Protein AF-A0AA96PKN9-F1 (afdb_monomer_lite)

Sequence (82 aa):
MRIRQHGRHITIEGDEDILQRAEGYAGYKIEATDKRYKDTKVSIEELKWLYNQAWRTRRKDHAVLYAIAQVNYIAENDFRDE

Structure (mmCIF, N/CA/C/O backbone):
data_AF-A0AA96PKN9-F1
#
_entry.id   AF-A0AA96PKN9-F1
#
loop_
_atom_site.group_PDB
_atom_site.id
_atom_site.type_symbol
_atom_site.label_atom_id
_atom_site.label_alt_id
_atom_site.label_comp_id
_atom_site.label_asym_id
_atom_site.label_entity_id
_atom_site.label_seq_id
_atom_site.pdbx_PDB_ins_code
_atom_site.Cartn_x
_atom_site.Cartn_y
_atom_site.Cartn_z
_atom_site.occupancy
_atom_site.B_iso_or_equiv
_atom_site.auth_seq_id
_atom_site.auth_comp_id
_atom_site.auth_asym_id
_atom_site.auth_atom_id
_atom_site.pdbx_PDB_model_num
ATOM 1 N N . MET A 1 1 ? 3.468 -4.555 7.250 1.00 89.44 1 MET A N 1
ATOM 2 C CA . MET A 1 1 ? 4.071 -4.303 5.931 1.00 89.44 1 MET A CA 1
ATOM 3 C C . MET A 1 1 ? 5.533 -4.713 5.894 1.00 89.44 1 MET A C 1
ATOM 5 O O . MET A 1 1 ? 6.361 -4.136 6.599 1.00 89.44 1 MET A O 1
ATOM 9 N N . ARG A 1 2 ? 5.849 -5.690 5.050 1.00 91.62 2 ARG A N 1
ATOM 10 C CA . ARG A 1 2 ? 7.203 -6.013 4.591 1.00 91.62 2 ARG A CA 1
ATOM 11 C C . ARG A 1 2 ? 7.198 -5.926 3.071 1.00 91.62 2 ARG A C 1
ATOM 13 O O . ARG A 1 2 ? 6.312 -6.496 2.452 1.00 91.62 2 ARG A O 1
ATOM 20 N N . ILE A 1 3 ? 8.158 -5.208 2.495 1.00 91.06 3 ILE A N 1
ATOM 21 C CA . ILE A 1 3 ? 8.325 -5.123 1.041 1.00 91.06 3 ILE A CA 1
ATOM 22 C C . ILE A 1 3 ? 9.453 -6.080 0.671 1.00 91.06 3 ILE A C 1
ATOM 24 O O . ILE A 1 3 ? 10.551 -5.972 1.222 1.00 91.06 3 ILE A O 1
ATOM 28 N N . ARG A 1 4 ? 9.176 -7.026 -0.224 1.00 90.44 4 ARG A N 1
ATOM 29 C CA . ARG A 1 4 ? 10.160 -7.954 -0.781 1.00 90.44 4 ARG A CA 1
ATOM 30 C C . ARG A 1 4 ? 10.356 -7.647 -2.253 1.00 90.44 4 ARG A C 1
ATOM 32 O O . ARG A 1 4 ? 9.387 -7.454 -2.980 1.00 90.44 4 ARG A O 1
ATOM 39 N N . GLN A 1 5 ? 11.614 -7.624 -2.676 1.00 85.69 5 GLN A N 1
ATOM 40 C CA . GLN A 1 5 ? 11.985 -7.438 -4.069 1.00 85.69 5 GLN A CA 1
ATOM 41 C C . GLN A 1 5 ? 12.687 -8.699 -4.576 1.00 85.69 5 GLN A C 1
ATOM 43 O O . GLN A 1 5 ? 13.732 -9.097 -4.061 1.00 85.69 5 GLN A O 1
ATOM 48 N N . HIS A 1 6 ? 12.098 -9.325 -5.587 1.00 85.69 6 HIS A N 1
ATOM 49 C CA . HIS A 1 6 ? 12.580 -10.528 -6.253 1.00 85.69 6 HIS A CA 1
ATOM 50 C C . HIS A 1 6 ? 12.967 -10.169 -7.693 1.00 85.69 6 HIS A C 1
ATOM 52 O O . HIS A 1 6 ? 12.189 -10.326 -8.631 1.00 85.69 6 HIS A O 1
ATOM 58 N N . GLY A 1 7 ? 14.170 -9.616 -7.873 1.00 84.44 7 GLY A N 1
ATOM 59 C CA . GLY A 1 7 ? 14.598 -9.075 -9.165 1.00 84.44 7 GLY A CA 1
ATOM 60 C C . GLY A 1 7 ? 13.747 -7.867 -9.568 1.00 84.44 7 GLY A C 1
ATOM 61 O O . GLY A 1 7 ? 13.800 -6.828 -8.910 1.00 84.44 7 GLY A O 1
ATOM 62 N N . ARG A 1 8 ? 12.959 -8.011 -10.640 1.00 82.50 8 ARG A N 1
ATOM 63 C CA . ARG A 1 8 ? 11.998 -6.993 -11.101 1.00 82.50 8 ARG A CA 1
ATOM 64 C C . ARG A 1 8 ? 10.614 -7.114 -10.465 1.00 82.50 8 ARG A C 1
ATOM 66 O O . ARG A 1 8 ? 9.764 -6.285 -10.752 1.00 82.50 8 ARG A O 1
ATOM 73 N N . HIS A 1 9 ? 10.397 -8.124 -9.625 1.00 87.38 9 HIS A N 1
ATOM 74 C CA . HIS A 1 9 ? 9.117 -8.370 -8.978 1.00 87.38 9 HIS A CA 1
ATOM 75 C C . HIS A 1 9 ? 9.067 -7.776 -7.567 1.00 87.38 9 HIS A C 1
ATOM 77 O O . HIS A 1 9 ? 10.013 -7.948 -6.795 1.00 87.38 9 HIS A O 1
ATOM 83 N N . ILE A 1 10 ? 7.965 -7.109 -7.215 1.00 88.75 10 ILE A N 1
ATOM 84 C CA . ILE A 1 10 ? 7.715 -6.597 -5.863 1.00 88.75 10 ILE A CA 1
ATOM 85 C C . ILE A 1 10 ? 6.514 -7.300 -5.242 1.00 88.75 10 ILE A C 1
ATOM 87 O O . ILE A 1 10 ? 5.450 -7.412 -5.847 1.00 88.75 10 ILE A O 1
ATOM 91 N N . THR A 1 11 ? 6.682 -7.721 -3.993 1.00 90.31 11 THR A N 1
ATOM 92 C CA . THR A 1 11 ? 5.611 -8.248 -3.149 1.00 90.31 11 THR A CA 1
ATOM 93 C C . THR A 1 11 ? 5.535 -7.437 -1.862 1.00 90.31 11 THR A C 1
ATOM 95 O O . THR A 1 11 ? 6.562 -7.094 -1.269 1.00 90.31 11 THR A O 1
ATOM 98 N N . ILE A 1 12 ? 4.320 -7.143 -1.410 1.00 92.94 12 ILE A N 1
ATOM 99 C CA . ILE A 1 12 ? 4.056 -6.503 -0.122 1.00 92.94 12 ILE A CA 1
ATOM 100 C C . ILE A 1 12 ? 3.280 -7.505 0.732 1.00 92.94 12 ILE A C 1
ATOM 102 O O . ILE A 1 12 ? 2.340 -8.125 0.254 1.00 92.94 12 ILE A O 1
ATOM 106 N N . GLU A 1 13 ? 3.737 -7.713 1.966 1.00 94.38 13 GLU A N 1
ATOM 107 C CA . GLU A 1 13 ? 3.162 -8.682 2.906 1.00 94.38 13 GLU A CA 1
ATOM 108 C C . GLU A 1 13 ? 2.754 -8.012 4.225 1.00 94.38 13 GLU A C 1
ATOM 110 O O . GLU A 1 13 ? 3.387 -7.046 4.693 1.00 94.38 13 GLU A O 1
ATOM 115 N N . GLY A 1 14 ? 1.778 -8.607 4.913 1.00 92.94 14 GLY A N 1
ATOM 116 C CA . GLY A 1 14 ? 1.340 -8.171 6.239 1.00 92.94 14 GLY A CA 1
ATOM 117 C C . GLY A 1 14 ? 0.466 -6.920 6.200 1.00 92.94 14 GLY A C 1
ATOM 118 O O . GLY A 1 14 ? 0.521 -6.113 7.132 1.00 92.94 14 GLY A O 1
ATOM 119 N N . ASP A 1 15 ? -0.249 -6.716 5.101 1.00 95.50 15 ASP A N 1
ATOM 120 C CA . ASP A 1 15 ? -1.242 -5.672 4.865 1.00 95.50 15 ASP A CA 1
ATOM 121 C C . ASP A 1 15 ? -2.600 -6.238 4.398 1.00 95.50 15 ASP A C 1
ATOM 123 O O . ASP A 1 15 ? -3.531 -5.474 4.142 1.00 95.50 15 ASP A O 1
ATOM 127 N N . GLU A 1 16 ? -2.756 -7.565 4.380 1.00 95.81 16 GLU A N 1
ATOM 128 C CA . GLU A 1 16 ? -3.900 -8.285 3.811 1.00 95.81 16 GLU A CA 1
ATOM 129 C C . GLU A 1 16 ? -5.223 -7.891 4.491 1.00 95.81 16 GL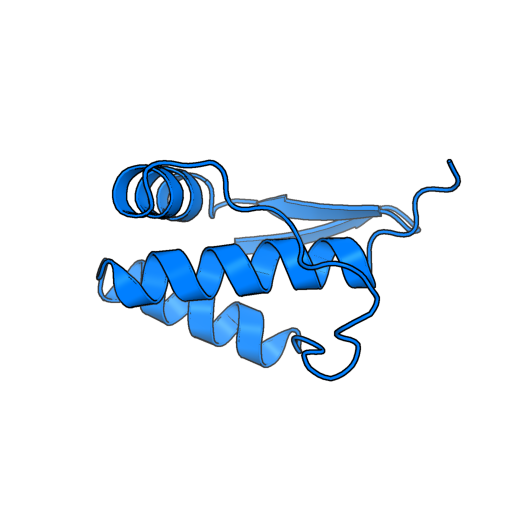U A C 1
ATOM 131 O O . GLU A 1 16 ? -6.230 -7.673 3.820 1.00 95.81 16 GLU A O 1
ATOM 136 N N . ASP A 1 17 ? -5.217 -7.707 5.817 1.00 95.69 17 ASP A N 1
ATOM 137 C CA . ASP A 1 17 ? -6.376 -7.205 6.578 1.00 95.69 17 ASP A CA 1
ATOM 138 C C . ASP A 1 17 ? -6.772 -5.774 6.172 1.00 95.69 17 ASP A C 1
ATOM 140 O O . ASP A 1 17 ? -7.952 -5.422 6.153 1.00 95.69 17 ASP A O 1
ATOM 144 N N . ILE A 1 18 ? -5.794 -4.922 5.854 1.00 96.88 18 ILE A N 1
ATOM 145 C CA . ILE A 1 18 ? -6.067 -3.547 5.427 1.00 96.88 18 ILE A CA 1
ATOM 146 C C . ILE A 1 18 ? -6.688 -3.566 4.030 1.00 96.88 18 ILE A C 1
ATOM 148 O O . ILE A 1 18 ? -7.680 -2.870 3.812 1.00 96.88 18 ILE A O 1
ATOM 152 N N . LEU A 1 19 ? -6.144 -4.382 3.121 1.00 96.62 19 LEU A N 1
ATOM 153 C CA . LEU A 1 19 ? -6.654 -4.537 1.759 1.00 96.6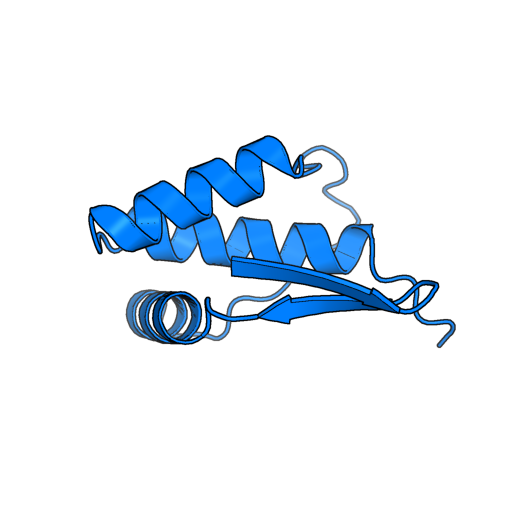2 19 LEU A CA 1
ATOM 154 C C . LEU A 1 19 ? -8.078 -5.105 1.758 1.00 96.62 19 LEU A C 1
ATOM 156 O O . LEU A 1 19 ? -8.967 -4.512 1.151 1.00 96.62 19 LEU A O 1
ATOM 160 N N . GLN A 1 20 ? -8.334 -6.166 2.527 1.00 95.94 20 GLN A N 1
ATO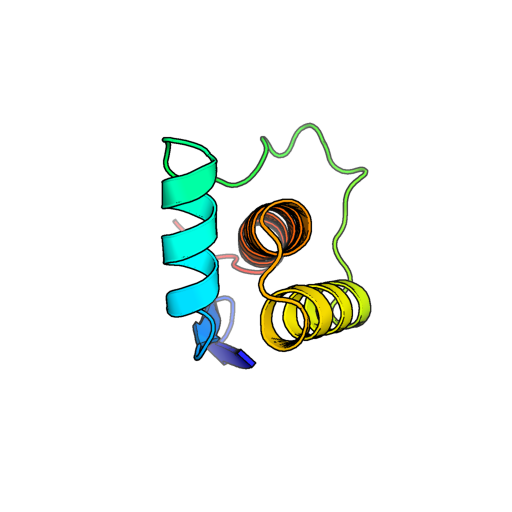M 161 C CA . GLN A 1 20 ? -9.670 -6.755 2.637 1.00 95.94 20 GLN A CA 1
ATOM 162 C C . GLN A 1 20 ? -10.699 -5.750 3.176 1.00 95.94 20 GLN A C 1
ATOM 164 O O . GLN A 1 20 ? -11.816 -5.656 2.664 1.00 95.94 20 GLN A O 1
ATOM 169 N N . ARG A 1 21 ? -10.330 -4.950 4.188 1.00 96.31 21 ARG A N 1
ATOM 170 C CA . ARG A 1 21 ? -11.197 -3.875 4.691 1.00 96.31 21 ARG A CA 1
ATOM 171 C C . ARG A 1 21 ? -11.422 -2.792 3.644 1.00 96.31 21 ARG A C 1
ATOM 173 O O . ARG A 1 21 ? -12.551 -2.334 3.495 1.00 96.31 21 ARG A O 1
ATOM 180 N N . ALA A 1 22 ? -10.379 -2.378 2.930 1.00 96.50 22 ALA A N 1
ATOM 181 C CA . ALA A 1 22 ? -10.478 -1.362 1.889 1.00 96.50 22 ALA A CA 1
ATOM 182 C C . ALA A 1 22 ? -11.458 -1.780 0.782 1.00 96.50 22 ALA A C 1
ATOM 184 O O . ALA A 1 22 ? -12.352 -1.005 0.446 1.00 96.50 22 ALA A O 1
ATOM 185 N N . GLU A 1 23 ? -11.355 -3.014 0.290 1.00 95.81 23 GLU A N 1
ATOM 186 C CA . GLU A 1 23 ? -12.275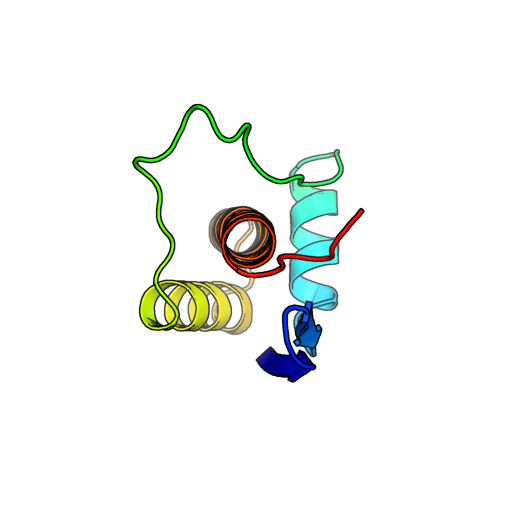 -3.569 -0.709 1.00 95.81 23 GLU A CA 1
ATOM 187 C C . GL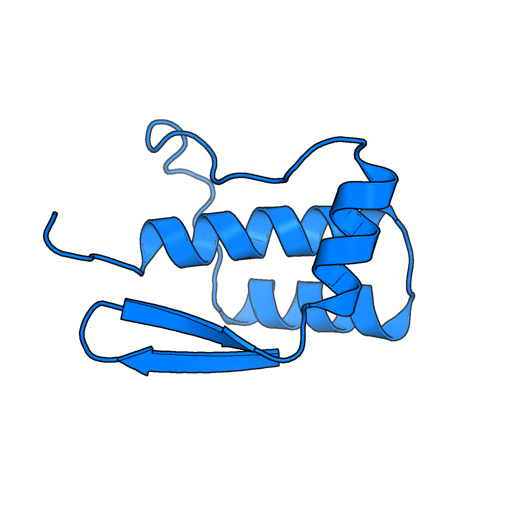U A 1 23 ? -13.699 -3.701 -0.162 1.00 95.81 23 GLU A C 1
ATOM 189 O O . GLU A 1 23 ? -14.654 -3.291 -0.821 1.00 95.81 23 GLU A O 1
ATOM 194 N N . GLY A 1 24 ? -13.856 -4.170 1.082 1.00 96.69 24 GLY A N 1
ATOM 195 C CA . GLY A 1 24 ? -15.158 -4.212 1.753 1.00 96.69 24 GLY A CA 1
ATOM 196 C C . GLY A 1 24 ? -15.808 -2.829 1.888 1.00 96.69 24 GLY A C 1
ATOM 197 O O . GLY A 1 24 ? -17.022 -2.691 1.759 1.00 96.69 24 GLY A O 1
ATOM 198 N N . TYR A 1 25 ? -15.009 -1.781 2.099 1.00 94.81 25 TYR A N 1
ATOM 199 C CA . TYR A 1 25 ? -15.487 -0.401 2.165 1.00 94.81 25 TYR A CA 1
ATOM 200 C C . TYR A 1 25 ? -15.785 0.229 0.806 1.00 94.81 25 TYR A C 1
ATOM 202 O O . TYR A 1 25 ? -16.644 1.119 0.741 1.00 94.81 25 TYR A O 1
ATOM 210 N N . ALA A 1 26 ? -15.033 -0.148 -0.225 1.00 91.75 26 ALA A N 1
ATOM 211 C CA . ALA A 1 26 ? -15.184 0.340 -1.589 1.00 91.75 26 ALA A CA 1
ATOM 212 C C . ALA A 1 26 ? -16.346 -0.359 -2.313 1.00 91.75 26 ALA A C 1
ATOM 214 O O . ALA A 1 26 ? -17.025 0.268 -3.121 1.00 91.75 26 ALA A O 1
ATOM 215 N N . GLY A 1 27 ? -16.606 -1.627 -1.985 1.00 93.44 27 GLY A N 1
ATOM 216 C CA . GLY A 1 27 ? -17.579 -2.480 -2.670 1.00 93.44 27 GLY A CA 1
ATOM 217 C C . GLY A 1 27 ? -17.054 -3.078 -3.979 1.00 93.44 27 GLY A C 1
ATOM 218 O O . GLY A 1 27 ? -17.832 -3.635 -4.747 1.00 93.44 27 GLY A O 1
ATOM 219 N N . TYR A 1 28 ? -15.755 -2.946 -4.252 1.00 90.62 28 TYR A N 1
ATOM 220 C CA . TYR A 1 28 ? -15.080 -3.469 -5.437 1.00 90.62 28 TYR A CA 1
ATOM 221 C C . TYR A 1 28 ? -13.590 -3.684 -5.147 1.00 90.62 28 TYR A C 1
ATOM 223 O O . TYR A 1 28 ? -13.045 -3.144 -4.180 1.00 90.62 28 TYR A O 1
ATOM 231 N N . LYS A 1 29 ? -12.939 -4.477 -6.001 1.00 92.88 29 LYS A N 1
ATOM 232 C CA . LYS A 1 29 ? -11.498 -4.722 -5.948 1.00 92.88 29 LYS A CA 1
ATOM 233 C C . LYS A 1 29 ? -10.734 -3.466 -6.358 1.00 92.88 29 LYS A C 1
ATOM 235 O O . LYS A 1 29 ? -11.012 -2.894 -7.408 1.00 92.88 29 LYS A O 1
ATOM 240 N N . ILE A 1 30 ? -9.764 -3.051 -5.550 1.00 91.25 30 ILE A N 1
ATOM 241 C CA . ILE A 1 30 ? -8.938 -1.881 -5.857 1.00 91.25 30 ILE A CA 1
ATOM 242 C C . ILE A 1 30 ? -7.818 -2.318 -6.803 1.00 91.25 30 ILE A C 1
ATOM 244 O O . ILE A 1 30 ? -7.057 -3.232 -6.497 1.00 91.25 30 ILE A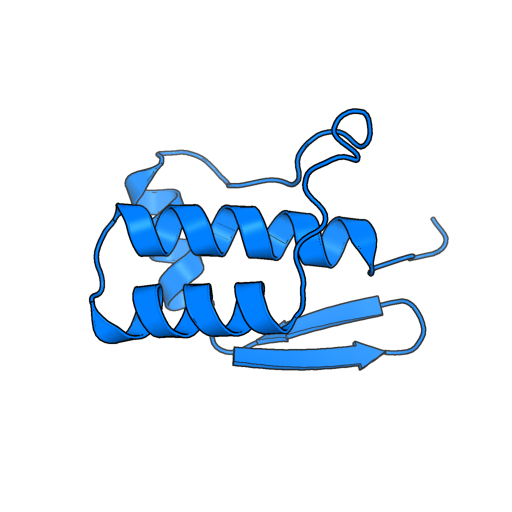 O 1
ATOM 248 N N . GLU A 1 31 ? -7.729 -1.669 -7.961 1.00 90.56 31 GLU A N 1
ATOM 249 C CA . GLU A 1 31 ? -6.752 -1.977 -9.009 1.00 90.56 31 GLU A CA 1
ATOM 250 C C . GLU A 1 31 ? -5.923 -0.740 -9.356 1.00 90.56 31 GLU A C 1
ATOM 252 O O . GLU A 1 31 ? -6.316 0.391 -9.059 1.00 90.56 31 GLU A O 1
ATOM 257 N N . ALA A 1 32 ? -4.745 -0.961 -9.943 1.00 85.88 32 ALA A N 1
ATOM 258 C CA . ALA A 1 32 ? -3.850 0.125 -10.308 1.00 85.88 32 ALA A CA 1
ATOM 259 C C . ALA A 1 32 ? -4.485 1.032 -11.366 1.00 85.88 32 ALA A C 1
ATOM 261 O O . ALA A 1 32 ? -5.154 0.582 -12.298 1.00 85.88 32 ALA A O 1
ATOM 262 N N . THR A 1 33 ? -4.237 2.326 -11.216 1.00 81.62 33 THR A N 1
ATOM 263 C CA . THR A 1 33 ? -4.696 3.347 -12.160 1.00 81.62 33 THR A CA 1
ATOM 264 C C . THR A 1 33 ? -3.961 3.185 -13.492 1.00 81.62 33 THR A C 1
ATOM 266 O O . THR A 1 33 ? -2.787 2.813 -13.520 1.00 81.62 33 THR A O 1
ATOM 269 N N . ASP A 1 34 ? -4.633 3.477 -14.609 1.00 74.88 34 ASP A N 1
ATOM 270 C CA . ASP A 1 34 ? -4.016 3.422 -15.939 1.00 74.88 34 ASP A CA 1
ATOM 271 C C . ASP A 1 34 ? -2.748 4.302 -15.985 1.00 74.88 34 ASP A C 1
ATOM 273 O O . ASP A 1 34 ? -2.744 5.448 -15.520 1.00 74.88 34 ASP A O 1
ATOM 277 N N . LYS A 1 35 ? -1.684 3.776 -16.610 1.00 60.06 35 LYS A N 1
ATOM 278 C CA . LYS A 1 35 ? -0.346 4.375 -16.789 1.00 60.06 35 LYS A CA 1
ATOM 279 C C . LYS A 1 35 ? -0.361 5.785 -17.392 1.00 60.06 35 LYS A C 1
ATOM 281 O O . LYS A 1 35 ? 0.681 6.441 -17.426 1.00 60.06 35 LYS A O 1
ATOM 286 N N . ARG A 1 36 ? -1.501 6.257 -17.910 1.00 54.81 36 ARG A N 1
ATOM 287 C CA . ARG A 1 36 ? -1.692 7.643 -18.369 1.00 54.81 36 ARG A CA 1
ATOM 288 C C . ARG A 1 36 ? -1.618 8.666 -17.231 1.00 54.81 36 ARG A C 1
ATOM 290 O O . ARG A 1 36 ? -1.235 9.801 -17.495 1.00 54.81 36 ARG A O 1
ATOM 297 N N . TYR A 1 37 ? -1.892 8.273 -15.987 1.00 55.03 37 TYR A N 1
ATOM 298 C CA . TYR A 1 37 ? -1.765 9.133 -14.806 1.00 55.03 37 TYR A CA 1
ATOM 299 C C . TYR A 1 37 ? -0.377 8.987 -14.163 1.00 55.03 37 TYR A C 1
ATOM 301 O O . TYR A 1 37 ? -0.229 8.484 -13.056 1.00 55.03 37 TYR A O 1
ATOM 309 N N . LYS A 1 38 ? 0.670 9.421 -14.879 1.00 52.75 38 LYS A N 1
ATOM 310 C CA . LYS A 1 38 ? 2.076 9.360 -14.418 1.00 52.75 38 LYS A CA 1
ATOM 311 C C . LYS A 1 38 ? 2.414 10.310 -13.260 1.00 52.75 38 LYS A C 1
ATOM 313 O O . LYS A 1 38 ? 3.517 10.232 -12.723 1.00 52.75 38 LYS A O 1
ATOM 318 N N . ASP A 1 39 ? 1.497 11.203 -12.896 1.00 54.25 39 ASP A N 1
ATOM 319 C CA . ASP A 1 39 ? 1.744 12.262 -11.912 1.00 54.25 39 ASP A CA 1
ATOM 320 C C . ASP A 1 39 ? 1.548 11.812 -10.458 1.00 54.25 39 ASP A C 1
ATOM 322 O O . ASP A 1 39 ? 1.732 12.604 -9.540 1.00 54.25 39 ASP A O 1
ATOM 326 N N . THR A 1 40 ? 1.192 10.548 -10.219 1.00 61.94 40 THR A N 1
ATOM 327 C CA . THR A 1 40 ? 0.923 10.026 -8.868 1.00 61.94 40 THR A CA 1
ATOM 328 C C . THR A 1 40 ? 1.932 8.961 -8.449 1.00 61.94 40 THR A C 1
ATOM 330 O O . THR A 1 40 ? 1.560 7.932 -7.890 1.00 61.94 40 THR A O 1
ATOM 333 N N . LYS A 1 41 ? 3.224 9.218 -8.703 1.00 78.75 41 LYS A N 1
ATOM 334 C CA . LYS A 1 41 ? 4.297 8.352 -8.202 1.00 78.75 41 LYS A CA 1
ATOM 335 C C . LYS A 1 41 ? 4.250 8.283 -6.684 1.00 78.75 41 LYS A C 1
ATOM 337 O O . LYS A 1 41 ? 4.513 9.273 -6.002 1.00 78.75 41 LYS A O 1
ATOM 342 N N . VAL A 1 42 ? 3.971 7.095 -6.166 1.00 86.50 42 VAL A N 1
ATOM 343 C CA . VAL A 1 42 ? 3.938 6.841 -4.727 1.00 86.50 42 VAL A CA 1
ATOM 344 C C . VAL A 1 42 ? 5.361 6.558 -4.255 1.00 86.50 42 VAL A C 1
ATOM 346 O O . VAL A 1 42 ? 6.000 5.605 -4.698 1.00 86.50 42 VAL A O 1
ATOM 349 N N . SER A 1 43 ? 5.880 7.374 -3.339 1.00 90.62 43 SER A N 1
ATOM 350 C CA . SER A 1 43 ? 7.163 7.078 -2.689 1.00 90.62 43 SER A CA 1
ATOM 351 C C . SER A 1 43 ? 7.024 5.945 -1.665 1.00 90.62 43 SER A C 1
ATOM 353 O O . SER A 1 43 ? 5.954 5.715 -1.096 1.00 90.62 43 SER A O 1
ATOM 355 N N . ILE A 1 44 ? 8.123 5.242 -1.371 1.00 91.38 44 ILE A N 1
ATOM 356 C CA . ILE A 1 44 ? 8.120 4.193 -0.340 1.00 91.38 44 ILE A CA 1
ATOM 357 C C . ILE A 1 44 ? 7.836 4.772 1.058 1.00 91.38 44 ILE A C 1
ATOM 359 O O . ILE A 1 44 ? 7.210 4.110 1.889 1.00 91.38 44 ILE A O 1
ATOM 363 N N . GLU A 1 45 ? 8.268 6.006 1.329 1.00 93.81 45 GLU A N 1
ATOM 364 C CA . GLU A 1 45 ? 7.978 6.738 2.563 1.00 93.81 45 GLU A CA 1
ATOM 365 C C . GLU A 1 45 ? 6.482 7.018 2.706 1.00 93.81 45 GLU A C 1
ATOM 367 O O . GLU A 1 45 ? 5.907 6.763 3.767 1.00 93.81 45 GLU A O 1
ATOM 372 N N . GLU A 1 46 ? 5.844 7.489 1.636 1.00 94.00 46 GLU A N 1
ATOM 373 C CA . GLU A 1 46 ? 4.409 7.765 1.606 1.00 94.00 46 GLU A CA 1
ATOM 374 C C . GLU A 1 46 ? 3.593 6.485 1.778 1.00 94.00 46 GLU A C 1
ATOM 376 O O . GLU A 1 46 ? 2.689 6.433 2.615 1.00 94.00 46 GLU A O 1
ATOM 381 N N . LEU A 1 47 ? 3.982 5.407 1.092 1.00 95.25 47 LEU A N 1
ATOM 382 C CA . LEU A 1 47 ? 3.350 4.100 1.243 1.00 95.25 47 LEU A CA 1
ATOM 383 C C . LEU A 1 47 ? 3.435 3.588 2.691 1.00 95.25 47 LEU A C 1
ATOM 385 O O . LEU A 1 47 ? 2.436 3.140 3.261 1.00 95.25 47 LEU A O 1
ATOM 389 N N . LYS A 1 48 ? 4.611 3.696 3.327 1.00 95.69 48 LYS A N 1
ATOM 390 C CA . LYS A 1 48 ? 4.802 3.344 4.746 1.00 95.69 48 LYS A CA 1
ATOM 391 C C . LYS A 1 48 ? 3.961 4.220 5.668 1.00 95.69 48 LYS A C 1
ATOM 393 O O . LYS A 1 48 ? 3.425 3.726 6.663 1.00 95.69 48 LYS A O 1
ATOM 398 N N . TRP A 1 49 ? 3.867 5.514 5.381 1.00 96.44 49 TRP A N 1
ATOM 399 C CA . TRP A 1 49 ? 3.063 6.437 6.170 1.00 96.44 49 TRP A CA 1
ATOM 400 C C . TRP A 1 49 ? 1.575 6.076 6.090 1.00 96.44 49 TRP A C 1
ATOM 402 O O . TRP A 1 49 ? 0.947 5.898 7.137 1.00 96.44 49 TRP A O 1
ATOM 412 N N . LEU A 1 50 ? 1.044 5.853 4.884 1.00 96.75 50 LEU A N 1
ATOM 413 C CA . LEU A 1 50 ? -0.341 5.432 4.650 1.00 96.75 50 LEU A CA 1
ATOM 414 C C . LEU A 1 50 ? -0.654 4.092 5.322 1.00 96.75 50 LEU A C 1
ATOM 416 O O . LEU A 1 50 ? -1.666 3.981 6.016 1.00 96.75 50 LEU A O 1
ATOM 420 N N . TYR A 1 51 ? 0.245 3.109 5.209 1.00 97.38 51 TYR A N 1
ATOM 421 C CA . TYR A 1 51 ? 0.119 1.831 5.914 1.00 97.38 51 TYR A CA 1
ATOM 422 C C . TYR A 1 51 ? -0.040 2.042 7.423 1.00 97.38 51 TYR A C 1
ATOM 424 O O . TYR A 1 51 ? -0.956 1.510 8.051 1.00 97.38 51 TYR A O 1
ATOM 432 N N . ASN A 1 52 ? 0.839 2.852 8.021 1.00 97.31 52 ASN A N 1
ATOM 433 C CA . ASN A 1 52 ? 0.810 3.112 9.457 1.00 97.31 52 ASN A CA 1
ATOM 434 C C . ASN A 1 52 ? -0.480 3.819 9.885 1.00 97.31 52 ASN A C 1
ATOM 436 O O . ASN A 1 52 ? -1.024 3.500 10.944 1.00 97.31 52 ASN A O 1
ATOM 440 N N . GLN A 1 53 ? -0.984 4.753 9.075 1.00 97.50 53 GLN A N 1
ATOM 441 C CA . GLN A 1 53 ? -2.263 5.414 9.322 1.00 97.50 53 GLN A CA 1
ATOM 442 C C . GLN A 1 53 ? -3.429 4.423 9.256 1.00 97.50 53 GLN A C 1
ATOM 444 O O . GLN A 1 53 ? -4.261 4.403 10.165 1.00 97.50 53 GLN A O 1
ATOM 449 N N . ALA A 1 54 ? -3.471 3.568 8.234 1.00 97.00 54 ALA A N 1
ATOM 450 C CA . ALA A 1 54 ? -4.513 2.560 8.059 1.00 97.00 54 ALA A CA 1
ATOM 451 C C . ALA A 1 54 ? -4.500 1.494 9.168 1.00 97.00 54 ALA A C 1
ATOM 453 O O . ALA A 1 54 ? -5.557 1.083 9.660 1.00 97.00 54 ALA A O 1
ATOM 454 N N . TRP A 1 55 ? -3.307 1.087 9.607 1.00 95.94 55 TRP A N 1
ATOM 455 C CA . TRP A 1 55 ? -3.122 0.133 10.697 1.00 95.94 55 TRP A CA 1
ATOM 456 C C . TRP A 1 55 ? -3.543 0.710 12.052 1.00 95.94 55 TRP A C 1
ATOM 458 O O . TRP A 1 55 ? -4.287 0.069 12.793 1.00 95.94 55 TRP A O 1
ATOM 468 N N . ARG A 1 56 ? -3.098 1.932 12.379 1.00 96.38 56 ARG A N 1
ATOM 469 C CA . ARG A 1 56 ? -3.337 2.550 13.694 1.00 96.38 56 ARG A CA 1
ATOM 470 C C . ARG A 1 56 ? -4.774 3.004 13.894 1.00 96.38 56 ARG A C 1
ATOM 472 O O . ARG A 1 56 ? -5.333 2.770 14.959 1.00 96.38 56 ARG A O 1
ATOM 479 N N . THR A 1 57 ? -5.359 3.689 12.913 1.00 95.19 57 THR A N 1
ATOM 480 C CA . THR A 1 57 ? -6.679 4.315 13.099 1.00 95.19 57 THR A CA 1
ATOM 481 C C . THR A 1 57 ? -7.826 3.395 12.713 1.00 95.19 57 THR A C 1
ATOM 483 O O . THR A 1 57 ? -8.954 3.613 13.147 1.00 95.19 57 THR A O 1
ATOM 486 N N . ARG A 1 58 ? -7.556 2.400 11.858 1.00 91.81 58 ARG A N 1
ATOM 487 C CA . ARG A 1 58 ? -8.551 1.510 11.248 1.00 91.81 58 ARG A CA 1
ATOM 488 C C . ARG A 1 58 ? -9.688 2.216 10.496 1.00 91.81 58 ARG A C 1
ATOM 490 O O . ARG A 1 58 ? -10.690 1.575 10.176 1.00 91.81 58 ARG A O 1
ATOM 497 N N . ARG A 1 59 ? -9.530 3.504 10.175 1.00 95.25 59 ARG A N 1
ATOM 498 C CA . ARG A 1 59 ? -10.535 4.283 9.446 1.00 95.25 59 ARG A CA 1
ATOM 499 C C . ARG A 1 59 ? -10.661 3.822 7.993 1.00 95.25 59 ARG A C 1
ATOM 501 O O . ARG A 1 59 ? -9.681 3.399 7.377 1.00 95.25 59 ARG A O 1
ATOM 508 N N . LYS A 1 60 ? -11.875 3.956 7.449 1.00 95.25 60 LYS A N 1
ATOM 509 C CA . LYS A 1 60 ? -12.210 3.601 6.062 1.00 95.25 60 LYS A CA 1
ATOM 510 C C . LYS A 1 60 ? -11.345 4.340 5.042 1.00 95.25 60 LYS A C 1
ATOM 512 O O . LYS A 1 60 ? -10.766 3.707 4.169 1.00 95.25 60 LYS A O 1
ATOM 517 N N . ASP A 1 61 ? -11.252 5.657 5.164 1.00 96.31 61 ASP A N 1
ATOM 518 C CA . ASP A 1 61 ? -10.476 6.512 4.262 1.00 96.31 61 ASP A CA 1
ATOM 519 C C . ASP A 1 61 ? -8.997 6.121 4.228 1.00 96.31 61 ASP A C 1
ATOM 521 O O . ASP A 1 61 ? -8.433 5.960 3.152 1.00 96.31 61 ASP A O 1
ATOM 525 N N . HIS A 1 62 ? -8.386 5.879 5.386 1.00 97.12 62 HIS A N 1
ATOM 526 C CA . HIS A 1 62 ? -6.984 5.473 5.453 1.00 97.12 62 HIS A CA 1
ATOM 527 C C . HIS A 1 62 ? -6.739 4.105 4.806 1.00 97.12 62 HIS A C 1
ATOM 529 O O . HIS A 1 62 ? -5.750 3.943 4.096 1.00 97.12 62 HIS A O 1
ATOM 535 N N . ALA A 1 63 ? -7.632 3.131 5.024 1.00 97.12 63 ALA A N 1
ATOM 536 C CA . ALA A 1 63 ? -7.520 1.817 4.391 1.00 97.12 63 ALA A CA 1
ATOM 537 C C . ALA A 1 63 ? -7.611 1.918 2.860 1.00 97.12 63 ALA A C 1
ATOM 539 O O . ALA A 1 63 ? -6.781 1.345 2.159 1.00 97.12 63 ALA A O 1
ATOM 540 N N . VAL A 1 64 ? -8.571 2.696 2.348 1.00 96.12 64 VAL A N 1
ATOM 541 C CA . VAL A 1 64 ? -8.762 2.900 0.904 1.00 96.12 64 VAL A CA 1
ATOM 542 C C . VAL A 1 64 ? -7.584 3.655 0.283 1.00 96.12 64 VAL A C 1
ATOM 544 O O . VAL A 1 64 ? -7.060 3.216 -0.737 1.00 96.12 64 VAL A O 1
ATOM 547 N N . LEU A 1 65 ? -7.118 4.743 0.908 1.00 95.25 65 LEU A N 1
ATOM 548 C CA . LEU A 1 65 ? -5.958 5.502 0.425 1.00 95.25 65 LEU A CA 1
ATOM 549 C C . LEU A 1 65 ? -4.697 4.638 0.380 1.00 95.25 65 LEU A C 1
ATOM 551 O O . LEU A 1 65 ? -3.965 4.671 -0.607 1.00 95.25 65 LEU A O 1
ATOM 555 N N . TYR A 1 66 ? -4.463 3.833 1.419 1.00 96.62 66 TYR A N 1
ATOM 556 C CA . TYR A 1 66 ? -3.351 2.893 1.425 1.00 96.62 66 TYR A CA 1
ATOM 557 C C . TYR A 1 66 ? -3.464 1.862 0.299 1.00 96.62 66 TYR A C 1
ATOM 559 O O . TYR A 1 66 ? -2.495 1.660 -0.425 1.00 96.62 66 TYR A O 1
ATOM 567 N N . ALA A 1 67 ? -4.631 1.238 0.123 1.00 95.88 67 ALA A N 1
ATOM 568 C CA . ALA A 1 67 ? -4.826 0.214 -0.898 1.00 95.88 67 ALA A CA 1
ATOM 569 C C . ALA A 1 67 ? -4.571 0.753 -2.315 1.00 95.88 67 ALA A C 1
ATOM 571 O O . ALA A 1 67 ? -3.873 0.100 -3.087 1.00 95.88 67 ALA A O 1
ATOM 572 N N . ILE A 1 68 ? -5.055 1.965 -2.622 1.00 93.62 68 ILE A N 1
ATOM 573 C CA . ILE A 1 68 ? -4.795 2.656 -3.898 1.00 93.62 68 ILE A CA 1
ATOM 574 C C . ILE A 1 68 ? -3.294 2.916 -4.077 1.00 93.62 68 ILE A C 1
ATOM 576 O O . ILE A 1 68 ? -2.720 2.602 -5.119 1.00 93.62 68 ILE A O 1
ATOM 580 N N . ALA A 1 69 ? -2.638 3.462 -3.052 1.00 93.69 69 ALA A N 1
ATOM 581 C CA . ALA A 1 69 ? -1.209 3.743 -3.111 1.00 93.69 69 ALA A CA 1
ATOM 582 C C . ALA A 1 69 ? -0.375 2.464 -3.305 1.00 93.69 69 ALA A C 1
ATOM 584 O O . ALA A 1 69 ? 0.589 2.460 -4.065 1.00 93.69 69 ALA A O 1
ATOM 585 N N . GLN A 1 70 ? -0.773 1.369 -2.658 1.00 94.56 70 GLN A N 1
ATOM 586 C CA . GLN A 1 70 ? -0.121 0.064 -2.716 1.00 94.56 70 GLN A CA 1
ATOM 587 C C . GLN A 1 70 ? -0.186 -0.545 -4.121 1.00 94.56 70 GLN A C 1
ATOM 589 O O . GLN A 1 70 ? 0.852 -0.928 -4.659 1.00 94.56 70 GLN A O 1
ATOM 594 N N . VAL A 1 71 ? -1.366 -0.572 -4.753 1.00 92.38 71 VAL A N 1
ATOM 595 C CA . VAL A 1 71 ? -1.500 -1.134 -6.110 1.00 92.38 71 VAL A CA 1
ATOM 596 C C . VAL A 1 71 ? -0.755 -0.302 -7.151 1.00 92.38 71 VAL A C 1
ATOM 598 O O . VAL A 1 71 ? -0.133 -0.869 -8.047 1.00 92.38 71 VAL A O 1
ATOM 601 N N . ASN A 1 72 ? -0.749 1.027 -7.005 1.00 90.69 72 ASN A N 1
ATOM 602 C CA . ASN A 1 72 ? 0.003 1.914 -7.891 1.00 90.69 72 ASN A CA 1
ATOM 603 C C . ASN A 1 72 ? 1.516 1.742 -7.692 1.00 90.69 72 ASN A C 1
ATOM 605 O O . ASN A 1 72 ? 2.244 1.599 -8.669 1.00 90.69 72 ASN A O 1
ATOM 609 N N . TYR A 1 73 ? 1.988 1.663 -6.443 1.00 91.00 73 TYR A N 1
ATOM 610 C CA . TYR A 1 73 ? 3.399 1.414 -6.150 1.00 91.00 73 TYR A CA 1
ATOM 611 C C . TYR A 1 73 ? 3.886 0.097 -6.765 1.00 91.00 73 TYR A C 1
ATOM 613 O O . TYR A 1 73 ? 4.948 0.070 -7.387 1.00 91.00 73 TYR A O 1
ATOM 621 N N . ILE A 1 74 ? 3.112 -0.987 -6.634 1.00 90.69 74 ILE A N 1
ATOM 622 C CA . ILE A 1 74 ? 3.448 -2.261 -7.278 1.00 90.69 74 ILE A CA 1
ATOM 623 C C . ILE A 1 74 ? 3.457 -2.098 -8.797 1.00 90.69 74 ILE A C 1
ATOM 625 O O . ILE A 1 74 ? 4.453 -2.443 -9.416 1.00 90.69 74 ILE A O 1
ATOM 629 N N . ALA A 1 75 ? 2.415 -1.535 -9.409 1.00 87.81 75 ALA A N 1
ATOM 630 C CA . ALA A 1 75 ? 2.344 -1.393 -10.867 1.00 87.81 75 ALA A CA 1
ATOM 631 C C . ALA A 1 75 ? 3.488 -0.552 -11.468 1.00 87.81 75 ALA A C 1
ATOM 633 O O . ALA A 1 75 ? 3.881 -0.767 -12.615 1.00 87.81 75 ALA A O 1
ATOM 634 N N . GLU A 1 76 ? 4.026 0.403 -10.708 1.00 86.31 76 GLU A N 1
ATOM 635 C CA . GLU A 1 76 ? 5.152 1.242 -11.126 1.00 86.31 76 GLU A CA 1
ATOM 636 C C . GLU A 1 76 ? 6.523 0.579 -10.978 1.00 86.31 76 GLU A C 1
ATOM 638 O O . GLU A 1 76 ? 7.471 1.019 -11.627 1.00 86.31 76 GLU A O 1
ATOM 643 N N . ASN A 1 77 ? 6.653 -0.424 -10.109 1.00 85.44 77 ASN A N 1
ATOM 644 C CA . ASN A 1 77 ? 7.950 -0.983 -9.724 1.00 85.44 77 ASN A CA 1
ATOM 645 C C . ASN A 1 77 ? 8.070 -2.500 -9.978 1.00 85.44 77 ASN A C 1
ATOM 647 O O . ASN A 1 77 ? 9.181 -3.030 -9.961 1.00 85.44 77 ASN A O 1
ATOM 651 N N . ASP A 1 78 ? 6.955 -3.192 -10.217 1.00 84.44 78 ASP A N 1
ATOM 652 C CA . ASP A 1 78 ? 6.877 -4.597 -10.618 1.00 84.44 78 ASP A CA 1
ATOM 653 C C . ASP A 1 78 ? 6.906 -4.683 -12.153 1.00 84.44 78 ASP A C 1
ATOM 655 O O . ASP A 1 78 ? 5.891 -4.534 -12.834 1.00 84.44 78 ASP A O 1
ATOM 659 N N . PHE A 1 79 ? 8.102 -4.891 -12.703 1.00 73.69 79 PHE A N 1
ATOM 660 C CA . PHE A 1 79 ? 8.346 -5.015 -14.142 1.00 73.69 79 PHE A CA 1
ATOM 661 C C . PHE A 1 79 ? 8.539 -6.479 -14.513 1.00 73.69 79 PHE A C 1
ATOM 663 O O . PHE A 1 79 ? 9.625 -6.886 -14.938 1.00 73.69 79 PHE A O 1
ATOM 670 N N . ARG A 1 80 ? 7.501 -7.291 -14.311 1.00 70.31 80 ARG A N 1
ATOM 671 C CA . ARG A 1 80 ? 7.495 -8.641 -14.881 1.00 70.31 80 ARG A CA 1
ATOM 672 C C . ARG A 1 80 ? 7.623 -8.486 -16.393 1.00 70.31 80 ARG A C 1
ATOM 674 O O . ARG A 1 80 ? 6.863 -7.726 -16.990 1.00 70.31 80 ARG A O 1
ATOM 681 N N . ASP A 1 81 ? 8.617 -9.144 -16.979 1.00 59.69 81 ASP A N 1
ATOM 682 C CA . ASP A 1 81 ? 8.617 -9.341 -18.423 1.00 59.69 81 ASP A CA 1
ATOM 683 C C . ASP A 1 81 ? 7.379 -10.215 -18.706 1.00 59.69 81 ASP A C 1
ATOM 685 O O . ASP A 1 81 ? 7.250 -11.284 -18.104 1.00 59.69 81 ASP A O 1
ATOM 689 N N . GLU A 1 82 ? 6.416 -9.683 -19.471 1.00 53.94 82 GLU A N 1
ATOM 690 C CA . GLU A 1 82 ? 5.209 -10.415 -19.901 1.00 53.94 82 GLU A CA 1
ATOM 691 C C . GLU A 1 82 ? 5.563 -11.718 -20.628 1.00 53.94 82 GLU A C 1
ATOM 693 O O . GLU A 1 82 ? 6.520 -11.711 -21.440 1.00 53.94 82 GLU A O 1
#

Radius of gyration: 12.42 Å; chains: 1; bounding box: 32×23×34 Å

Secondary structure (DSSP, 8-state):
-EEEEETTEEEEES-HHHHHHHHHHHTS---PPPTT-TT----HHHHHHHHHHHHHH--HHHHHHHHHHHHHHHHHH-----

pLDDT: mean 88.25, std 11.82, range [52.75, 97.5]

Foldseek 3Di:
DDWDDDPQAIDDDDCVVLQVLQCVLVVHHAAADPCVPVVDAQDPVNLVVLSVCCVVPVDNVSSNVNNHSVNNNRVVRRDPPD